Protein AF-A0A1J3EH85-F1 (afdb_monomer_lite)

Sequence (90 aa):
LTQFKNEFDTRRYNHSDSFNELVMCDYSTGAITTLILTACLSGTLMPNSSLFKLHHLRYLNLSGNNFISSSLPSEFGNLNRLEVLSLSSN

Structure (mmCIF, N/CA/C/O backbone):
data_AF-A0A1J3EH85-F1
#
_entry.id   AF-A0A1J3EH85-F1
#
loop_
_atom_site.group_PDB
_atom_site.id
_atom_site.type_symbol
_atom_site.label_atom_id
_atom_site.label_alt_id
_atom_site.label_comp_id
_atom_site.label_asym_id
_atom_site.label_entity_id
_atom_site.label_seq_id
_atom_site.pdbx_PDB_ins_code
_atom_site.Cartn_x
_atom_site.Cartn_y
_atom_site.Cartn_z
_atom_site.occupancy
_atom_site.B_iso_or_equiv
_atom_site.auth_seq_id
_atom_site.auth_comp_id
_atom_site.auth_asym_id
_atom_site.auth_atom_id
_atom_site.pdbx_PDB_model_num
ATOM 1 N N . LEU A 1 1 ? 3.971 5.421 7.849 1.00 77.81 1 LEU A N 1
ATOM 2 C CA . LEU A 1 1 ? 3.965 6.014 6.493 1.00 77.81 1 LEU A CA 1
ATOM 3 C C . LEU A 1 1 ? 5.322 6.572 6.080 1.00 77.81 1 LEU A C 1
ATOM 5 O O . LEU A 1 1 ? 5.815 6.174 5.038 1.00 77.81 1 LEU A O 1
ATOM 9 N N . THR A 1 2 ? 5.952 7.431 6.887 1.00 76.62 2 THR A N 1
ATOM 10 C CA . THR A 1 2 ? 7.295 7.975 6.597 1.00 76.62 2 THR A CA 1
ATOM 11 C C . THR A 1 2 ? 8.320 6.882 6.294 1.00 76.62 2 THR A C 1
ATOM 13 O O . THR A 1 2 ? 9.077 7.004 5.343 1.00 76.62 2 THR A O 1
ATOM 16 N N . GLN A 1 3 ? 8.277 5.767 7.035 1.00 87.38 3 GLN A N 1
ATOM 17 C CA . GLN A 1 3 ? 9.132 4.608 6.767 1.00 87.38 3 GLN A CA 1
ATOM 18 C C . GLN A 1 3 ? 8.928 4.030 5.358 1.00 87.38 3 GLN A C 1
ATOM 20 O O . GLN A 1 3 ? 9.914 3.792 4.680 1.00 87.38 3 GLN A O 1
ATOM 25 N N . PHE A 1 4 ? 7.679 3.886 4.904 1.00 89.69 4 PHE A N 1
ATOM 26 C CA . PHE A 1 4 ? 7.362 3.362 3.573 1.00 89.69 4 PHE A CA 1
ATOM 27 C C . PHE A 1 4 ? 7.876 4.284 2.468 1.00 89.69 4 PHE A C 1
ATOM 29 O O . PHE A 1 4 ? 8.552 3.829 1.557 1.00 89.69 4 PHE A O 1
ATOM 36 N N . LYS A 1 5 ? 7.627 5.596 2.569 1.00 86.56 5 LYS A N 1
ATOM 37 C CA . LYS A 1 5 ? 8.105 6.562 1.563 1.00 86.56 5 LYS A CA 1
ATOM 38 C C . LYS A 1 5 ? 9.636 6.592 1.475 1.00 86.56 5 LYS A C 1
ATOM 40 O O . LYS A 1 5 ? 10.170 6.713 0.381 1.00 86.56 5 LYS A O 1
ATOM 45 N N . ASN A 1 6 ? 10.327 6.418 2.603 1.00 88.75 6 ASN A N 1
ATOM 46 C CA . ASN A 1 6 ? 11.791 6.379 2.663 1.00 88.75 6 ASN A CA 1
ATOM 47 C C . ASN A 1 6 ? 12.409 5.121 2.020 1.00 88.75 6 ASN A C 1
ATOM 49 O O . ASN A 1 6 ? 13.627 5.069 1.865 1.00 88.75 6 ASN A O 1
ATOM 53 N N . GLU A 1 7 ? 11.610 4.111 1.663 1.00 91.06 7 GLU A N 1
ATOM 54 C CA . GLU A 1 7 ? 12.082 2.924 0.933 1.00 91.06 7 GLU A CA 1
ATOM 55 C C . GLU A 1 7 ? 12.289 3.201 -0.570 1.00 91.06 7 GLU A C 1
ATOM 57 O O . GLU A 1 7 ? 12.891 2.380 -1.260 1.00 91.06 7 GLU A O 1
ATOM 62 N N . PHE A 1 8 ? 11.827 4.350 -1.081 1.00 89.44 8 PHE A N 1
ATOM 63 C CA . PHE A 1 8 ? 11.831 4.688 -2.508 1.00 89.44 8 PHE A CA 1
ATOM 64 C C . PHE A 1 8 ? 12.567 5.995 -2.800 1.00 89.44 8 PHE A C 1
ATOM 66 O O . PHE A 1 8 ? 12.727 6.858 -1.936 1.00 89.44 8 PHE A O 1
ATOM 73 N N . ASP A 1 9 ? 12.979 6.168 -4.058 1.00 83.81 9 ASP A N 1
ATOM 74 C CA . ASP A 1 9 ? 13.487 7.454 -4.526 1.00 83.81 9 ASP A CA 1
ATOM 75 C C . ASP A 1 9 ? 12.316 8.395 -4.832 1.00 83.81 9 ASP A C 1
ATOM 77 O O . ASP A 1 9 ? 11.519 8.138 -5.737 1.00 83.81 9 ASP A O 1
ATOM 81 N N . THR A 1 10 ? 12.238 9.497 -4.086 1.00 75.38 10 THR A N 1
ATOM 82 C CA . THR A 1 10 ? 11.236 10.557 -4.260 1.00 75.38 10 THR A CA 1
ATOM 83 C C . THR A 1 10 ? 11.831 11.833 -4.865 1.00 75.38 10 THR A C 1
ATOM 85 O O . THR A 1 10 ? 11.145 12.843 -4.968 1.00 75.38 10 THR A O 1
ATOM 88 N N . ARG A 1 11 ? 13.111 11.846 -5.274 1.00 69.19 11 ARG A N 1
ATOM 89 C CA . ARG A 1 11 ? 13.809 13.074 -5.723 1.00 69.19 11 ARG A CA 1
ATOM 90 C C . ARG A 1 11 ? 13.331 13.613 -7.068 1.00 69.19 11 ARG A C 1
ATOM 92 O O . ARG A 1 11 ? 13.584 14.771 -7.379 1.00 69.19 11 ARG A O 1
ATOM 99 N N . ARG A 1 12 ? 12.666 12.781 -7.873 1.00 63.91 12 ARG A N 1
ATOM 100 C CA . ARG A 1 12 ? 12.030 13.203 -9.133 1.00 63.91 12 ARG A CA 1
ATOM 101 C C . ARG A 1 12 ? 10.606 13.728 -8.936 1.00 63.91 12 ARG A C 1
ATOM 103 O O . ARG A 1 12 ? 9.969 14.105 -9.915 1.00 63.91 12 ARG A O 1
ATOM 110 N N . TYR A 1 13 ? 10.116 13.752 -7.697 1.00 68.75 13 TYR A N 1
ATOM 111 C CA . TYR A 1 13 ? 8.785 14.236 -7.378 1.00 68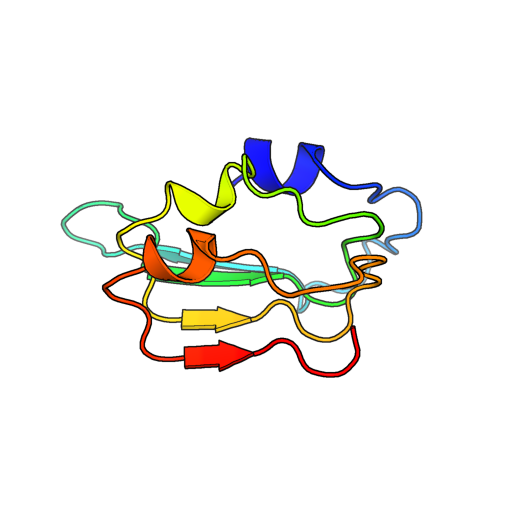.75 13 TYR A CA 1
ATOM 112 C C . TYR A 1 13 ? 8.730 15.764 -7.432 1.00 68.75 13 TYR A C 1
ATOM 114 O O . TYR A 1 13 ? 9.477 16.452 -6.732 1.00 68.75 13 TYR A O 1
ATOM 122 N N . ASN A 1 14 ? 7.825 16.300 -8.249 1.00 60.22 14 ASN A N 1
ATOM 123 C CA . ASN A 1 14 ? 7.543 17.726 -8.261 1.00 60.22 14 ASN A CA 1
ATOM 124 C C . ASN A 1 14 ? 6.525 18.022 -7.151 1.00 60.22 14 ASN A C 1
ATOM 126 O O . ASN A 1 14 ? 5.359 17.647 -7.248 1.00 60.22 14 ASN A O 1
ATOM 130 N N . HIS A 1 15 ? 6.968 18.680 -6.077 1.00 58.91 15 HIS A N 1
ATOM 131 C CA . HIS A 1 15 ? 6.175 18.933 -4.864 1.00 58.91 15 HIS A CA 1
ATOM 132 C C . HIS A 1 15 ? 4.938 19.837 -5.062 1.00 58.91 15 HIS A C 1
ATOM 134 O O . HIS A 1 15 ? 4.251 20.146 -4.091 1.00 58.91 15 HIS A O 1
ATOM 140 N N . SER A 1 16 ? 4.657 20.273 -6.292 1.00 62.88 16 SER A N 1
ATOM 141 C CA . SER A 1 16 ? 3.567 21.185 -6.638 1.00 62.88 16 SER A CA 1
ATOM 142 C C . SER A 1 16 ? 2.186 20.530 -6.737 1.00 62.88 16 SER A C 1
ATOM 144 O O . SER A 1 16 ? 1.198 21.256 -6.684 1.00 62.88 16 SER A O 1
ATOM 146 N N . ASP A 1 17 ? 2.091 19.201 -6.864 1.00 59.34 17 ASP A N 1
ATOM 147 C CA . ASP A 1 17 ? 0.799 18.504 -6.909 1.00 59.34 17 ASP A CA 1
ATOM 148 C C . ASP A 1 17 ? 0.383 18.009 -5.521 1.00 59.34 17 ASP A C 1
ATOM 150 O O . ASP A 1 17 ? 0.950 17.072 -4.958 1.00 59.34 17 ASP A O 1
ATOM 154 N N . SER A 1 18 ? -0.646 18.636 -4.959 1.00 61.34 18 SER A N 1
ATOM 155 C CA . SER A 1 18 ? -1.208 18.296 -3.648 1.00 61.34 18 SER A CA 1
ATOM 156 C C . SER A 1 18 ? -2.121 17.062 -3.662 1.00 61.34 18 SER A C 1
ATOM 158 O O . SER A 1 18 ? -2.517 16.595 -2.598 1.00 61.34 18 SER A O 1
ATOM 160 N N . PHE A 1 19 ? -2.454 16.513 -4.836 1.00 65.81 19 PHE A N 1
ATOM 161 C CA . PHE A 1 19 ? -3.428 15.418 -4.978 1.00 65.81 19 PHE A CA 1
ATOM 162 C C . PHE A 1 19 ? -2.826 14.007 -4.956 1.00 65.81 19 PHE A C 1
ATOM 164 O O . PHE A 1 19 ? -3.565 13.025 -4.972 1.00 65.81 19 PHE A O 1
ATOM 171 N N . ASN A 1 20 ? -1.501 13.888 -4.902 1.00 76.25 20 ASN A N 1
ATOM 172 C CA . ASN A 1 20 ? -0.807 12.603 -5.019 1.00 76.25 20 ASN A CA 1
ATOM 173 C C . ASN A 1 20 ? -0.653 11.842 -3.697 1.00 76.25 20 ASN A C 1
ATOM 175 O O . ASN A 1 20 ? -0.200 10.699 -3.699 1.00 76.25 20 ASN A O 1
ATOM 179 N N . GLU A 1 21 ? -0.998 12.464 -2.568 1.00 86.81 21 GLU A N 1
ATOM 180 C CA . GLU A 1 21 ? -0.879 11.867 -1.240 1.00 86.81 21 GLU A CA 1
ATOM 181 C C . GLU A 1 21 ? -2.167 12.077 -0.440 1.00 86.81 21 GLU A C 1
ATOM 183 O O . GLU A 1 21 ? -2.534 13.204 -0.112 1.00 86.81 21 GLU A O 1
ATOM 188 N N . LEU A 1 22 ? -2.842 10.980 -0.090 1.00 89.81 22 LEU A N 1
ATOM 189 C CA . LEU A 1 22 ? -3.970 10.983 0.841 1.00 89.81 22 LEU A CA 1
ATOM 190 C C . LEU A 1 22 ? -3.797 9.869 1.866 1.00 89.81 22 LEU A C 1
ATOM 192 O O . LEU A 1 22 ? -3.546 8.712 1.525 1.00 89.81 22 LEU A O 1
ATOM 196 N N . VAL A 1 23 ? -3.993 10.221 3.132 1.00 92.94 23 VAL A N 1
ATOM 197 C CA . VAL A 1 23 ? -3.961 9.286 4.254 1.00 92.94 23 VAL A CA 1
ATOM 198 C C . VAL A 1 23 ? -5.227 9.496 5.061 1.00 92.94 23 VAL A C 1
ATOM 200 O O . VAL A 1 23 ? -5.464 10.598 5.551 1.00 92.94 23 VAL A O 1
ATOM 203 N N . MET A 1 24 ? -6.034 8.448 5.211 1.00 95.62 24 MET A N 1
ATOM 204 C CA . MET A 1 24 ? -7.166 8.466 6.136 1.00 95.62 24 MET A CA 1
ATOM 205 C C . MET A 1 24 ? -6.957 7.433 7.230 1.00 95.62 24 MET A C 1
ATOM 207 O O . MET A 1 24 ? -6.518 6.306 6.971 1.00 95.62 24 MET A O 1
ATOM 211 N N . CYS A 1 25 ? -7.297 7.835 8.449 1.00 96.12 25 CYS A N 1
ATOM 212 C CA . CYS A 1 25 ? -7.239 6.993 9.628 1.00 96.12 25 CYS A CA 1
ATOM 213 C C . CYS A 1 25 ? -8.646 6.736 10.161 1.00 96.12 25 CYS A C 1
ATOM 215 O O . CYS A 1 25 ? -9.538 7.577 10.047 1.00 96.12 25 CYS A O 1
ATOM 217 N N . ASP A 1 26 ? -8.829 5.579 10.780 1.00 95.69 26 ASP A N 1
ATOM 218 C CA . ASP A 1 26 ? -9.989 5.315 11.613 1.00 95.69 26 ASP A CA 1
ATOM 219 C C . ASP A 1 26 ? -9.962 6.227 12.851 1.00 95.69 26 ASP A C 1
ATOM 221 O O . ASP A 1 26 ? -8.956 6.294 13.558 1.00 95.69 26 ASP A O 1
ATOM 225 N N . TYR A 1 27 ? -11.064 6.932 13.119 1.00 93.88 27 TYR A N 1
ATOM 226 C CA . TYR A 1 27 ? -11.119 7.933 14.192 1.00 93.88 27 TYR A CA 1
ATOM 227 C C . TYR A 1 27 ? -11.024 7.315 15.595 1.00 93.88 27 TYR A C 1
ATOM 229 O O . TYR A 1 27 ? -10.561 7.965 16.528 1.00 93.88 27 TYR A O 1
ATOM 237 N N . SER A 1 28 ? -11.452 6.060 15.754 1.00 96.62 28 SER A N 1
ATOM 238 C CA . SER A 1 28 ? -11.497 5.391 17.056 1.00 96.62 28 SER A CA 1
ATOM 239 C C . SER A 1 28 ? -10.175 4.723 17.436 1.00 96.62 28 SER A C 1
ATOM 241 O O . SER A 1 28 ? -9.781 4.734 18.598 1.00 96.62 28 SER A O 1
ATOM 243 N N . THR A 1 29 ? -9.471 4.164 16.454 1.00 95.75 29 THR A N 1
ATOM 244 C CA . THR A 1 29 ? -8.242 3.383 16.658 1.00 95.75 29 THR A CA 1
ATOM 245 C C . THR A 1 29 ? -6.980 4.126 16.229 1.00 95.75 29 THR A C 1
ATOM 247 O O . THR A 1 29 ? -5.878 3.710 16.580 1.00 95.75 29 THR A O 1
ATOM 250 N N . GLY A 1 30 ? -7.111 5.195 15.436 1.00 94.56 30 GLY A N 1
ATOM 251 C CA . GLY A 1 30 ? -5.989 5.895 14.807 1.00 94.56 30 GLY A CA 1
ATOM 252 C C . GLY A 1 30 ? -5.294 5.089 13.704 1.00 94.56 30 GLY A C 1
ATOM 253 O O . GLY A 1 30 ? -4.283 5.537 13.161 1.00 94.56 30 GLY A O 1
ATOM 254 N N . ALA A 1 31 ? -5.802 3.902 13.362 1.00 95.38 31 ALA A N 1
ATOM 255 C CA . ALA A 1 31 ? -5.190 3.031 12.372 1.00 95.38 31 ALA A CA 1
ATOM 256 C C . ALA A 1 31 ? -5.384 3.581 10.954 1.00 95.38 31 ALA A C 1
ATOM 258 O O . ALA A 1 31 ? -6.468 4.043 10.606 1.00 95.38 31 ALA A O 1
ATOM 259 N N . ILE A 1 32 ? -4.353 3.491 10.113 1.00 95.69 32 ILE A N 1
ATOM 260 C CA . ILE A 1 32 ? -4.445 3.904 8.706 1.00 95.69 32 ILE A CA 1
ATOM 261 C C . ILE A 1 32 ? -5.356 2.922 7.962 1.00 95.69 32 ILE A C 1
ATOM 263 O O . ILE A 1 32 ? -5.074 1.724 7.918 1.00 95.69 32 ILE A O 1
ATOM 267 N N . THR A 1 33 ? -6.421 3.441 7.356 1.00 97.25 33 THR A N 1
ATOM 268 C CA . THR A 1 33 ? -7.412 2.661 6.598 1.00 97.25 33 THR A CA 1
ATOM 269 C C . THR A 1 33 ? -7.383 2.975 5.110 1.00 97.25 33 THR A C 1
ATOM 271 O O . THR A 1 33 ? -7.702 2.104 4.304 1.00 97.25 33 THR A O 1
ATOM 274 N N . THR A 1 34 ? -6.968 4.184 4.729 1.00 97.19 34 THR A N 1
ATOM 275 C CA . THR A 1 34 ? -6.783 4.570 3.326 1.00 97.19 34 THR A CA 1
ATOM 276 C C . THR A 1 34 ? -5.407 5.161 3.115 1.00 97.19 34 THR A C 1
ATOM 278 O O . THR A 1 34 ? -4.990 6.051 3.857 1.00 97.19 34 THR A O 1
ATOM 281 N N . LEU A 1 35 ? -4.733 4.682 2.076 1.00 95.38 35 LEU A N 1
ATOM 282 C CA . LEU A 1 35 ? -3.468 5.211 1.604 1.00 95.38 35 LEU A CA 1
ATOM 283 C C . LEU A 1 35 ? -3.513 5.378 0.085 1.00 95.38 35 LEU A C 1
ATOM 285 O O . LEU A 1 35 ? -3.676 4.408 -0.655 1.00 95.38 35 LEU A O 1
ATOM 289 N N . ILE A 1 36 ? -3.340 6.613 -0.370 1.00 92.88 36 ILE A N 1
ATOM 290 C CA . ILE A 1 36 ? -3.142 6.964 -1.774 1.00 92.88 36 ILE A CA 1
ATOM 291 C C . ILE A 1 36 ? -1.769 7.612 -1.877 1.00 92.88 36 ILE A C 1
ATOM 293 O O . ILE A 1 36 ? -1.505 8.603 -1.200 1.00 92.88 36 ILE A O 1
ATOM 297 N N . LEU A 1 37 ? -0.905 7.023 -2.696 1.00 90.44 37 LEU A N 1
ATOM 298 C CA . LEU A 1 37 ? 0.409 7.546 -3.046 1.00 90.44 37 LEU A CA 1
ATOM 299 C C . LEU A 1 37 ? 0.629 7.302 -4.536 1.00 90.44 37 LEU A C 1
ATOM 301 O O . LEU A 1 37 ? 0.968 6.189 -4.932 1.00 90.44 37 LEU A O 1
ATOM 305 N N . THR A 1 38 ? 0.423 8.322 -5.359 1.00 88.81 38 THR A N 1
ATOM 306 C CA . THR A 1 38 ? 0.507 8.221 -6.824 1.00 88.81 38 THR A CA 1
ATOM 307 C C . THR A 1 38 ? 1.642 9.075 -7.365 1.00 88.81 38 THR A C 1
ATOM 309 O O . THR A 1 38 ? 1.917 10.132 -6.813 1.00 88.81 38 THR A O 1
ATOM 312 N N . ALA A 1 39 ? 2.303 8.644 -8.441 1.00 83.00 39 ALA A N 1
ATOM 313 C CA . ALA A 1 39 ? 3.341 9.428 -9.132 1.00 83.00 39 ALA A CA 1
ATOM 314 C C . ALA A 1 39 ? 4.517 9.931 -8.259 1.00 83.00 39 ALA A C 1
ATOM 316 O O . ALA A 1 39 ? 5.255 10.829 -8.664 1.00 83.00 39 ALA A O 1
ATOM 317 N N . CYS A 1 40 ? 4.726 9.337 -7.080 1.00 81.88 40 CYS A N 1
ATOM 318 C CA . CYS A 1 40 ? 5.710 9.782 -6.087 1.00 81.88 40 CYS A CA 1
ATOM 319 C C . CYS A 1 40 ? 6.902 8.834 -5.937 1.00 81.88 40 CYS A C 1
ATOM 321 O O . CYS A 1 40 ? 7.946 9.247 -5.432 1.00 81.88 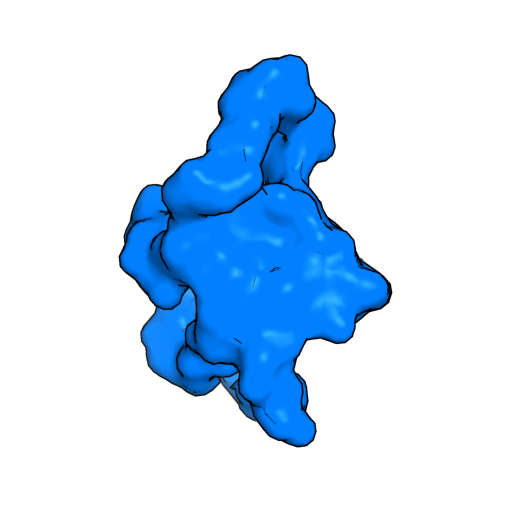40 CYS A O 1
ATOM 323 N N . LEU A 1 41 ? 6.733 7.558 -6.285 1.00 87.69 41 LEU A N 1
ATOM 324 C CA . LEU A 1 41 ? 7.650 6.492 -5.895 1.00 87.69 41 LEU A CA 1
ATOM 325 C C . LEU A 1 41 ? 8.335 5.897 -7.123 1.00 87.69 41 LEU A C 1
ATOM 327 O O . LEU A 1 41 ? 7.687 5.540 -8.104 1.00 87.69 41 LEU A O 1
ATOM 331 N N . SER A 1 42 ? 9.655 5.747 -7.051 1.00 89.75 42 SER A N 1
ATOM 332 C CA . SER A 1 42 ? 10.435 4.996 -8.032 1.00 89.75 42 SER A CA 1
ATOM 333 C C . SER A 1 42 ? 11.347 4.010 -7.314 1.00 89.75 42 SER A C 1
ATOM 335 O O . SER A 1 42 ? 12.037 4.380 -6.361 1.00 89.75 42 SER A O 1
ATOM 337 N N . GLY A 1 43 ? 11.377 2.761 -7.779 1.00 90.12 43 GLY A N 1
ATOM 338 C CA . GLY A 1 43 ? 12.214 1.708 -7.197 1.00 90.12 43 GLY A CA 1
ATOM 339 C C . GLY A 1 43 ? 11.523 0.348 -7.150 1.00 90.12 43 GLY A C 1
ATOM 340 O O . GLY A 1 43 ? 10.558 0.104 -7.864 1.00 90.12 43 GLY A O 1
ATOM 341 N N . THR A 1 44 ? 12.016 -0.548 -6.301 1.00 91.69 44 THR A N 1
ATOM 342 C CA . THR A 1 44 ? 11.469 -1.905 -6.158 1.00 91.69 44 THR A CA 1
ATOM 343 C C . THR A 1 44 ? 10.649 -2.006 -4.878 1.00 91.69 44 THR A C 1
ATOM 345 O O . THR A 1 44 ? 11.166 -1.739 -3.795 1.00 91.69 44 THR A O 1
ATOM 348 N N . LEU A 1 45 ? 9.384 -2.426 -4.982 1.00 91.75 45 LEU A N 1
ATOM 349 C CA . LEU A 1 45 ? 8.570 -2.756 -3.812 1.00 91.75 45 LEU A CA 1
ATOM 350 C C . LEU A 1 45 ? 9.034 -4.098 -3.234 1.00 91.75 45 LEU A C 1
ATOM 352 O O . LEU A 1 45 ? 8.691 -5.163 -3.744 1.00 91.75 45 LEU A O 1
ATOM 356 N N . MET A 1 46 ? 9.847 -4.036 -2.183 1.00 93.12 46 MET A N 1
ATOM 357 C CA . MET A 1 46 ? 10.446 -5.219 -1.569 1.00 93.12 46 MET A CA 1
ATOM 358 C C . MET A 1 46 ? 9.437 -5.985 -0.694 1.00 93.12 46 MET A C 1
ATOM 360 O O . MET A 1 46 ? 8.633 -5.351 -0.011 1.00 93.12 46 MET A O 1
ATOM 364 N N . PRO A 1 47 ? 9.526 -7.328 -0.609 1.00 92.88 47 PRO A N 1
ATOM 365 C CA . PRO A 1 47 ? 8.698 -8.155 0.282 1.00 92.88 47 PRO A CA 1
ATOM 366 C C . PRO A 1 47 ? 8.687 -7.710 1.753 1.00 92.88 47 PRO A C 1
ATOM 368 O O . PRO A 1 47 ? 7.690 -7.837 2.452 1.00 92.88 47 PRO A O 1
ATOM 371 N N . ASN A 1 48 ? 9.788 -7.136 2.241 1.00 93.62 48 ASN A N 1
ATOM 372 C CA . ASN A 1 48 ? 9.922 -6.651 3.617 1.00 93.62 48 ASN A CA 1
ATOM 373 C C . ASN A 1 48 ? 9.487 -5.184 3.811 1.00 93.62 48 ASN A C 1
ATOM 375 O O . ASN A 1 48 ? 9.788 -4.597 4.856 1.00 93.62 48 ASN A O 1
ATOM 379 N N . SER A 1 49 ? 8.800 -4.595 2.827 1.00 94.38 49 SER A N 1
ATOM 380 C CA . SER A 1 49 ? 8.314 -3.218 2.888 1.00 94.38 49 SER A CA 1
ATOM 381 C C . SER A 1 49 ? 7.453 -2.973 4.126 1.00 94.38 49 SER A C 1
ATOM 383 O O . SER A 1 49 ? 6.611 -3.790 4.515 1.00 94.38 49 SER A O 1
ATOM 385 N N . SER A 1 50 ? 7.617 -1.800 4.739 1.00 96.00 50 SER A N 1
ATOM 386 C CA . SER A 1 50 ? 6.781 -1.379 5.864 1.00 96.00 50 SER A CA 1
ATOM 387 C C . SER A 1 50 ? 5.307 -1.191 5.486 1.00 96.00 50 SER A C 1
ATOM 389 O O . SER A 1 50 ? 4.464 -1.184 6.386 1.00 96.00 50 SER A O 1
ATOM 391 N N . LEU A 1 51 ? 4.976 -1.130 4.187 1.00 95.44 51 LEU A N 1
ATOM 392 C CA . LEU A 1 51 ? 3.603 -1.165 3.675 1.00 95.44 51 LEU A CA 1
ATOM 393 C C . LEU A 1 51 ? 2.820 -2.359 4.225 1.00 95.44 51 LEU A C 1
ATOM 395 O O . LEU A 1 51 ? 1.702 -2.198 4.708 1.00 95.44 51 LEU A O 1
ATOM 399 N N . PHE A 1 52 ? 3.426 -3.548 4.216 1.00 95.94 52 PHE A N 1
ATOM 400 C CA . PHE A 1 52 ? 2.751 -4.798 4.575 1.00 95.94 52 PHE A CA 1
ATOM 401 C C . PHE A 1 52 ? 2.485 -4.951 6.079 1.00 95.94 52 PHE A C 1
ATOM 403 O O . PHE A 1 52 ? 1.817 -5.894 6.494 1.00 95.94 52 PHE A O 1
ATOM 410 N N . LYS A 1 53 ? 2.962 -4.004 6.898 1.00 95.62 53 LYS A N 1
ATOM 411 C CA . LYS A 1 53 ? 2.649 -3.904 8.334 1.00 95.62 53 LYS A CA 1
ATOM 412 C C . LYS A 1 53 ? 1.344 -3.145 8.598 1.00 95.62 53 LYS A C 1
ATOM 414 O O . LYS A 1 53 ? 0.856 -3.116 9.726 1.00 95.62 53 LYS A O 1
ATOM 419 N N . LEU A 1 54 ? 0.774 -2.498 7.580 1.00 95.62 54 LEU A N 1
ATOM 420 C CA . LEU A 1 54 ? -0.457 -1.717 7.689 1.00 95.62 54 LEU A CA 1
ATOM 421 C C . LEU A 1 54 ? -1.695 -2.620 7.573 1.00 95.62 54 LEU A C 1
ATOM 423 O O . LEU A 1 54 ? -2.530 -2.447 6.692 1.00 95.62 54 LEU A O 1
ATOM 427 N N . HIS A 1 55 ? -1.843 -3.570 8.499 1.00 95.38 55 HIS A N 1
ATOM 428 C CA . HIS A 1 55 ? -2.899 -4.598 8.481 1.00 95.38 55 HIS A CA 1
ATOM 429 C C . HIS A 1 55 ? -4.341 -4.054 8.535 1.00 95.38 55 HIS A C 1
ATOM 431 O O . HIS A 1 55 ? -5.294 -4.797 8.322 1.00 95.38 55 HIS A O 1
ATOM 437 N N . HIS A 1 56 ? -4.510 -2.766 8.841 1.00 96.69 56 HIS A N 1
ATOM 438 C CA . HIS A 1 56 ? -5.807 -2.090 8.903 1.00 96.69 56 HIS A CA 1
ATOM 439 C C . HIS A 1 56 ? -6.204 -1.403 7.588 1.00 96.69 56 HIS A C 1
ATOM 441 O O . HIS A 1 56 ? -7.309 -0.862 7.509 1.00 96.69 56 HIS A O 1
ATOM 447 N N . LEU A 1 57 ? -5.336 -1.427 6.569 1.00 97.81 57 LEU A N 1
ATOM 448 C CA . LEU A 1 57 ? -5.641 -0.856 5.262 1.00 97.81 57 LEU A CA 1
ATOM 449 C C . LEU A 1 57 ? -6.856 -1.539 4.640 1.00 97.81 57 LEU A C 1
ATOM 451 O O . LEU A 1 57 ? -6.917 -2.761 4.547 1.00 97.81 57 LEU A O 1
ATOM 455 N N . ARG A 1 58 ? -7.780 -0.706 4.168 1.00 98.00 58 ARG A N 1
ATOM 456 C CA . ARG A 1 58 ? -8.957 -1.078 3.379 1.00 98.00 58 ARG A CA 1
ATOM 457 C C . ARG A 1 58 ? -8.830 -0.581 1.944 1.00 98.00 58 ARG A C 1
ATOM 459 O O . ARG A 1 58 ? -9.226 -1.279 1.020 1.00 98.00 58 ARG A O 1
ATOM 466 N N . TY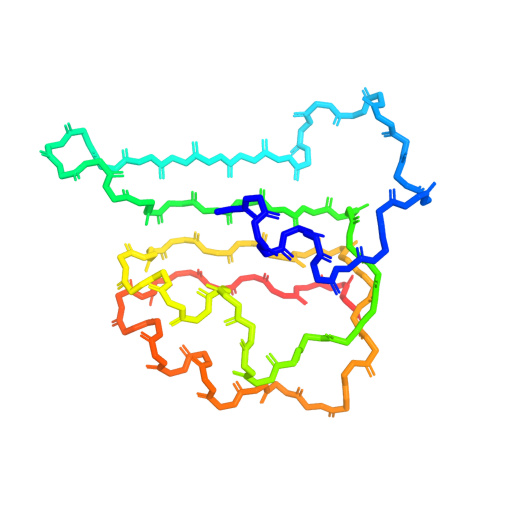R A 1 59 ? -8.216 0.583 1.748 1.00 98.25 59 TYR A N 1
ATOM 467 C CA . TYR A 1 59 ? -8.008 1.173 0.430 1.00 98.25 59 TYR A CA 1
ATOM 468 C C . TYR A 1 59 ? -6.533 1.505 0.210 1.00 98.25 59 TYR A C 1
ATOM 470 O O . TYR A 1 59 ? -5.957 2.315 0.940 1.00 98.25 59 TYR A O 1
ATOM 478 N N . LEU A 1 60 ? -5.933 0.904 -0.815 1.00 97.06 60 LEU A N 1
ATOM 479 C CA . LEU A 1 60 ? -4.560 1.163 -1.225 1.00 97.06 60 LEU A CA 1
ATOM 480 C C . LEU A 1 60 ? -4.515 1.522 -2.708 1.00 97.06 60 LEU A C 1
ATOM 482 O O . LEU A 1 60 ? -4.822 0.697 -3.569 1.00 97.06 60 LEU A O 1
ATOM 486 N N . ASN A 1 61 ? -4.077 2.741 -3.003 1.00 95.62 61 ASN A N 1
ATOM 487 C CA . ASN A 1 61 ? -3.792 3.167 -4.363 1.00 95.62 61 ASN A CA 1
ATOM 488 C C . ASN A 1 61 ? -2.327 3.581 -4.497 1.00 95.62 61 ASN A C 1
ATOM 490 O O . ASN A 1 61 ? -1.909 4.594 -3.938 1.00 95.62 61 ASN A O 1
ATOM 494 N N . LEU A 1 62 ? -1.576 2.789 -5.258 1.00 93.31 62 LEU A N 1
ATOM 495 C CA . LEU A 1 62 ? -0.197 3.064 -5.649 1.00 93.31 62 LEU A CA 1
ATOM 496 C C . LEU A 1 62 ? -0.084 3.240 -7.170 1.00 93.31 62 LEU A C 1
ATOM 498 O O . LEU A 1 62 ? 0.955 2.925 -7.744 1.00 93.31 62 LEU A O 1
ATOM 502 N N . SER A 1 63 ? -1.150 3.669 -7.847 1.00 92.25 63 SER A N 1
ATOM 503 C CA . SER A 1 63 ? -1.145 3.835 -9.301 1.00 92.25 63 SER A CA 1
ATOM 504 C C . SER A 1 63 ? -0.187 4.928 -9.765 1.00 92.25 63 SER A C 1
ATOM 506 O O . SER A 1 63 ? -0.019 5.944 -9.089 1.00 92.25 63 SER A O 1
ATOM 508 N N . GLY A 1 64 ? 0.365 4.776 -10.965 1.00 90.12 64 GLY A N 1
ATOM 509 C CA . GLY A 1 64 ? 1.185 5.812 -11.587 1.00 90.12 64 GLY A CA 1
ATOM 510 C C . GLY A 1 64 ? 2.556 5.993 -10.943 1.00 90.12 64 GLY A C 1
ATOM 511 O O . GLY A 1 64 ? 3.183 7.017 -11.194 1.00 90.12 64 GLY A O 1
ATOM 512 N N . ASN A 1 65 ? 3.005 5.079 -10.074 1.00 89.62 65 ASN A N 1
ATOM 513 C CA . ASN A 1 65 ? 4.397 5.067 -9.624 1.00 89.62 65 ASN A CA 1
ATOM 514 C C . ASN A 1 65 ? 5.272 4.359 -10.674 1.00 89.62 65 ASN A C 1
ATOM 516 O O . ASN A 1 65 ? 4.806 4.009 -11.750 1.00 89.62 65 ASN A O 1
ATOM 520 N N . ASN A 1 66 ? 6.566 4.215 -10.401 1.00 89.75 66 ASN A N 1
ATOM 521 C CA . ASN A 1 66 ? 7.517 3.562 -11.299 1.00 89.75 66 ASN A CA 1
ATOM 522 C C . ASN A 1 66 ? 8.152 2.371 -10.577 1.00 89.75 66 ASN A C 1
ATOM 524 O O . ASN A 1 66 ? 9.285 2.458 -10.077 1.00 89.75 66 ASN A O 1
ATOM 528 N N . PHE A 1 67 ? 7.387 1.285 -10.441 1.00 89.81 67 PHE A N 1
ATOM 529 C CA . PHE A 1 67 ? 7.834 0.105 -9.709 1.00 89.81 67 PHE A CA 1
ATOM 530 C C . PHE A 1 67 ? 8.541 -0.879 -10.639 1.00 89.81 67 PHE A C 1
ATOM 532 O O . PHE A 1 67 ? 7.955 -1.451 -11.545 1.00 89.81 67 PHE A O 1
ATOM 539 N N . ILE A 1 68 ? 9.809 -1.162 -10.355 1.00 83.94 68 ILE A N 1
ATOM 540 C CA . ILE A 1 68 ? 10.682 -1.983 -11.211 1.00 83.94 68 ILE A CA 1
ATOM 541 C C . ILE A 1 68 ? 10.576 -3.486 -10.855 1.00 83.94 68 ILE A C 1
ATOM 543 O O . ILE A 1 68 ? 11.450 -4.286 -11.183 1.00 83.94 68 ILE A O 1
ATOM 547 N N . SER A 1 69 ? 9.539 -3.893 -10.115 1.00 77.25 69 SER A N 1
ATOM 548 C CA . SER A 1 69 ? 9.414 -5.276 -9.640 1.00 77.25 69 SER A CA 1
ATOM 549 C C . SER A 1 69 ? 8.968 -6.213 -10.761 1.00 77.25 69 SER A C 1
ATOM 551 O O . SER A 1 69 ? 8.008 -5.928 -11.470 1.00 77.25 69 SER A O 1
ATOM 553 N N . SER A 1 70 ? 9.614 -7.375 -10.883 1.00 72.06 70 SER A N 1
ATOM 554 C CA . SER A 1 70 ? 9.222 -8.419 -11.842 1.00 72.06 70 SER A CA 1
ATOM 555 C C . SER A 1 70 ? 7.956 -9.177 -11.432 1.00 72.06 70 SER A C 1
ATOM 557 O O . SER A 1 70 ? 7.360 -9.875 -12.250 1.00 72.06 70 SER A O 1
ATOM 559 N N . SER A 1 71 ? 7.555 -9.075 -10.163 1.00 85.50 71 SER A N 1
ATOM 560 C CA . SER A 1 71 ? 6.375 -9.744 -9.618 1.00 85.50 71 SER A CA 1
ATOM 561 C C . SER A 1 71 ? 5.754 -8.950 -8.474 1.00 85.50 71 SER A C 1
ATOM 563 O O . SER A 1 71 ? 6.408 -8.138 -7.815 1.00 85.50 71 SER A O 1
ATOM 565 N N . LEU A 1 72 ? 4.468 -9.199 -8.243 1.00 87.75 72 LEU A N 1
ATOM 566 C CA . LEU A 1 72 ? 3.758 -8.712 -7.071 1.00 87.75 72 LEU A CA 1
ATOM 567 C C . LEU A 1 72 ? 4.206 -9.501 -5.829 1.00 87.75 72 LEU A C 1
ATOM 569 O O . LEU A 1 72 ? 4.060 -10.725 -5.832 1.00 87.75 72 LEU A O 1
ATOM 573 N N . PRO A 1 73 ? 4.726 -8.843 -4.773 1.00 92.31 73 PRO A N 1
ATOM 574 C CA . PRO A 1 73 ? 5.076 -9.521 -3.529 1.00 92.31 73 PRO A CA 1
ATOM 575 C C . PRO A 1 73 ? 3.877 -10.260 -2.928 1.00 92.31 73 PRO A C 1
ATOM 577 O O . PRO A 1 73 ? 2.774 -9.718 -2.838 1.00 92.31 73 PRO A O 1
ATOM 580 N N . SER A 1 74 ? 4.088 -11.492 -2.471 1.00 94.75 74 SER A N 1
ATOM 581 C CA . SER A 1 74 ? 3.034 -12.289 -1.826 1.00 94.75 74 SER A CA 1
ATOM 582 C C . SER A 1 74 ? 2.510 -11.653 -0.531 1.00 94.75 74 SER A C 1
ATOM 584 O O . SER A 1 74 ? 1.389 -11.913 -0.099 1.00 94.75 74 SER A O 1
ATOM 586 N N . GLU A 1 75 ? 3.295 -10.751 0.049 1.00 95.81 75 GLU A N 1
ATOM 587 C CA . GLU A 1 75 ? 3.042 -10.016 1.279 1.00 95.81 75 GLU A CA 1
ATOM 588 C C . GLU A 1 75 ? 1.887 -9.021 1.162 1.00 95.81 75 GLU A C 1
ATOM 590 O O . GLU A 1 75 ? 1.370 -8.584 2.190 1.00 95.81 75 GLU A O 1
ATOM 595 N N . PHE A 1 76 ? 1.382 -8.743 -0.047 1.00 94.56 76 PHE A N 1
ATOM 596 C CA . PHE A 1 76 ? 0.054 -8.139 -0.201 1.00 94.56 76 PHE A CA 1
ATOM 597 C C . PHE A 1 76 ? -1.031 -8.954 0.524 1.00 94.56 76 PHE A C 1
ATOM 599 O O . PHE A 1 76 ? -1.980 -8.371 1.041 1.00 94.56 76 PHE A O 1
ATOM 606 N N . GLY A 1 77 ? -0.852 -10.273 0.672 1.00 94.69 77 GLY A N 1
ATOM 607 C CA . GLY A 1 77 ? -1.715 -11.134 1.486 1.00 94.69 77 GLY A CA 1
ATOM 608 C C . GLY A 1 77 ? -1.723 -10.804 2.987 1.00 94.69 77 GLY A C 1
ATOM 609 O O . GLY A 1 77 ? -2.674 -11.159 3.679 1.00 94.69 77 GLY A O 1
ATOM 610 N N . ASN A 1 78 ? -0.727 -10.071 3.503 1.00 96.50 78 ASN A N 1
ATOM 611 C CA . ASN A 1 78 ? -0.719 -9.592 4.893 1.00 96.50 78 ASN A CA 1
ATOM 612 C C . ASN A 1 78 ? -1.694 -8.425 5.118 1.00 96.50 78 ASN A C 1
ATOM 614 O O . ASN A 1 78 ? -2.046 -8.123 6.264 1.00 96.50 78 ASN A O 1
ATOM 618 N N . LEU A 1 79 ? -2.142 -7.767 4.043 1.00 97.06 79 LEU A N 1
ATOM 619 C CA . LEU A 1 79 ? -3.156 -6.713 4.065 1.00 97.06 79 LEU A CA 1
ATOM 620 C C . LEU A 1 79 ? -4.558 -7.339 4.026 1.00 97.06 79 LEU A C 1
ATOM 622 O O . LEU A 1 79 ? -5.349 -7.107 3.120 1.00 97.06 79 LEU A O 1
ATOM 626 N N . ASN A 1 80 ? -4.867 -8.168 5.020 1.00 95.75 80 ASN A N 1
ATOM 627 C CA . ASN A 1 80 ? -6.062 -9.020 5.030 1.00 95.75 80 ASN A CA 1
ATOM 628 C C . ASN A 1 80 ? -7.412 -8.275 5.107 1.00 95.75 80 ASN A C 1
ATOM 630 O O . ASN A 1 80 ? -8.453 -8.897 4.914 1.00 95.75 80 ASN A O 1
ATOM 634 N N . ARG A 1 81 ? -7.408 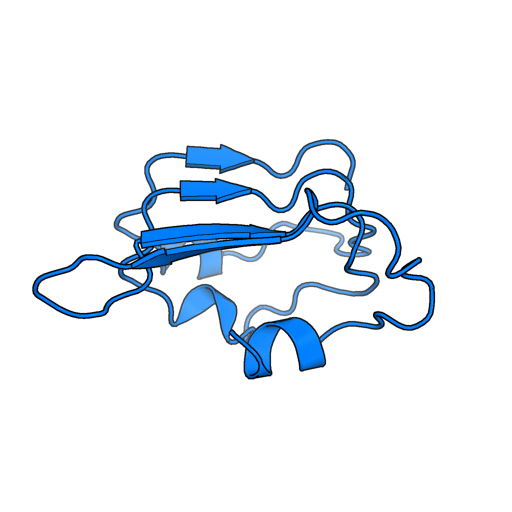-6.964 5.380 1.00 97.31 81 ARG A N 1
ATOM 635 C CA . ARG A 1 81 ? -8.599 -6.093 5.368 1.00 97.31 81 ARG A CA 1
ATOM 636 C C . ARG A 1 81 ? -8.738 -5.277 4.085 1.00 97.31 81 ARG A C 1
ATOM 638 O O . ARG A 1 81 ? -9.634 -4.440 4.005 1.00 97.31 81 ARG A O 1
ATOM 645 N N . LEU A 1 82 ? -7.849 -5.483 3.113 1.00 97.88 82 LEU A N 1
ATOM 646 C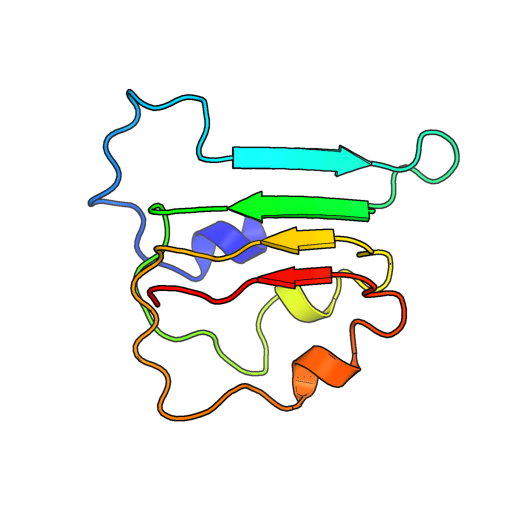 CA . LEU A 1 82 ? -7.824 -4.693 1.895 1.00 97.88 82 LEU A CA 1
ATOM 647 C C . LEU A 1 82 ? -9.042 -5.017 1.025 1.00 97.88 82 LEU A C 1
ATOM 649 O O . LEU A 1 82 ? -9.275 -6.162 0.650 1.00 97.88 82 LEU A O 1
ATOM 653 N N . GLU A 1 83 ? -9.807 -3.983 0.701 1.00 98.00 83 GLU A N 1
ATOM 654 C CA . GLU A 1 83 ? -11.005 -4.043 -0.139 1.00 98.00 83 GLU A CA 1
ATOM 655 C C . GLU A 1 83 ? -10.705 -3.536 -1.549 1.00 98.00 83 GLU A C 1
ATOM 657 O O . GLU A 1 83 ? -11.253 -4.040 -2.527 1.00 98.00 83 GLU A O 1
ATOM 662 N N . VAL A 1 84 ? -9.812 -2.548 -1.659 1.00 97.69 84 VAL A N 1
ATOM 663 C CA . VAL A 1 84 ? -9.410 -1.953 -2.933 1.00 97.69 84 VAL A CA 1
ATOM 664 C C . VAL A 1 84 ? -7.893 -1.898 -3.029 1.00 97.69 84 VAL A C 1
ATOM 666 O O . VAL A 1 84 ? -7.224 -1.303 -2.181 1.00 97.69 84 VAL A O 1
ATOM 669 N N . LEU A 1 85 ? -7.370 -2.479 -4.109 1.00 96.50 85 LEU A N 1
ATOM 670 C CA . LEU A 1 85 ? -5.975 -2.396 -4.519 1.00 96.50 85 LEU A CA 1
ATOM 671 C C . LEU A 1 85 ? -5.898 -1.823 -5.935 1.00 96.50 85 LEU A C 1
ATOM 673 O O . LEU A 1 85 ? -6.378 -2.441 -6.883 1.00 96.50 85 L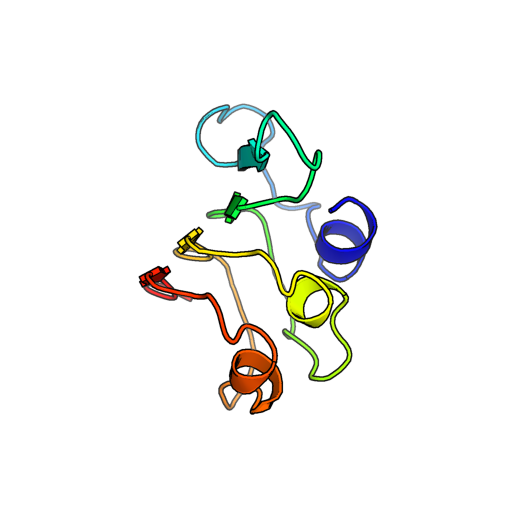EU A O 1
ATOM 677 N N . SER A 1 86 ? -5.260 -0.666 -6.081 1.00 95.38 86 SER A N 1
ATOM 678 C CA . SER A 1 86 ? -4.959 -0.068 -7.379 1.00 95.38 86 SER A CA 1
ATOM 679 C C . SER A 1 86 ? -3.451 0.020 -7.581 1.00 95.38 86 SER A C 1
ATOM 681 O O . SER A 1 86 ? -2.742 0.681 -6.822 1.00 95.38 86 SER A O 1
ATOM 683 N N . LEU A 1 87 ? -2.979 -0.664 -8.623 1.00 92.62 87 LEU A N 1
ATOM 684 C CA . LEU A 1 87 ? -1.583 -0.708 -9.062 1.00 92.62 87 LEU A CA 1
ATOM 685 C C . LEU A 1 87 ? -1.449 -0.345 -10.548 1.00 92.62 87 LEU A C 1
ATOM 687 O O . LEU A 1 87 ? -0.467 -0.712 -11.187 1.00 92.62 87 LEU A O 1
ATOM 691 N N . SER A 1 88 ? -2.444 0.329 -11.125 1.00 91.56 88 SER A N 1
ATOM 692 C CA . SER A 1 88 ? -2.430 0.688 -12.544 1.00 91.56 88 SER A CA 1
ATOM 693 C C . SER A 1 88 ? -1.260 1.612 -12.889 1.00 91.56 88 SER A C 1
ATOM 695 O O . SER A 1 88 ? -0.846 2.434 -12.074 1.00 91.56 88 SER A O 1
ATOM 697 N N . SER A 1 89 ? -0.753 1.495 -14.118 1.00 88.81 89 SER A N 1
ATOM 698 C CA . SER A 1 89 ? 0.298 2.371 -14.655 1.00 88.81 89 SER A CA 1
ATOM 699 C C . SER A 1 89 ? 1.568 2.426 -13.789 1.00 88.81 89 SER A C 1
ATOM 701 O O . SER A 1 89 ? 2.082 3.516 -13.554 1.00 88.81 89 SER A O 1
ATOM 703 N N . ASN A 1 90 ? 2.020 1.269 -13.289 1.00 82.44 90 ASN A N 1
ATOM 704 C CA . ASN A 1 90 ? 3.283 1.106 -12.556 1.00 82.44 90 ASN A CA 1
ATOM 705 C C . ASN A 1 90 ? 4.418 0.557 -13.412 1.00 82.44 90 ASN A C 1
ATOM 707 O O . ASN A 1 90 ? 4.101 -0.146 -14.401 1.00 82.44 90 ASN A O 1
#

Secondary structure (DSSP, 8-state):
-HHHHTTSB-TT--TT-TTSEEEEE-TTT--EEEEEE-S--EE---TT-GGGG-TT-SEEE-TT-EE--SS--GGGGG-TT--EEE-TT-

InterPro domains:
  IPR001611 Leucine-rich repeat [PF00560] (56-79)
  IPR032675 Leucine-rich repeat domain superfamily [G3DSA:3.80.10.10] (1-90)
  IPR046956 Receptor-like protein 23-like [PTHR48061] (1-90)

Radius of gyration: 12.64 Å; chains: 1; bounding box: 25×34×32 Å

Foldseek 3Di:
DVQQLVVFDQPPPDPPDPPQWDWDADPPPRQTAETGHALRGAEAPDLPGPVLVSLNYQYDAHAHHHHPDPDDHPSVVSVVNHNYDHHHND

Organism: Noccaea caerulescens (NCBI:txid107243)

pLDDT: mean 88.69, std 10.24, range [58.91, 98.25]